Protein AF-A0AAU6HDT0-F1 (afdb_monomer_lite)

pLDDT: mean 77.1, std 14.25, range [35.03, 92.69]

Radius of gyration: 17.39 Å; chains: 1; bounding box: 39×32×55 Å

Secondary structure (DSSP, 8-state):
-HHHHHHHHHHTT--SSHHHHHHHHHHHHHHHT--S----S------HHHHHT-HHHHHHHHHHHTTS-HHHHHHHHHHHHTTT-HHHHHHHTT--HHHHHHHHHHHHHHTTS-SSSSSHHHHHHHHHHHHTTSS-GGGS--TTTT-S-----

Sequence (153 aa):
MAKRFSTTAEQAGLGDGLADRAVLDLALQLLDARPGVATLASPKVRSLRELLQDPEVESWASSLLGCLSAEQVDLLAVRLSEESSIQRTAARYHVHRDTLRARLEAAGHSQSRSLLDPGSGPHDVLFALIVKGHLPLSLLPDPLATTTVHTAA

Structure (mmCIF, N/CA/C/O backbone):
data_AF-A0AAU6HDT0-F1
#
_entry.id   AF-A0AAU6HDT0-F1
#
loop_
_atom_site.group_PDB
_atom_site.id
_atom_site.type_symbol
_atom_site.label_atom_id
_atom_site.label_alt_id
_atom_site.label_comp_id
_atom_site.label_asym_id
_atom_site.label_entity_id
_atom_site.label_seq_id
_atom_site.pdbx_PDB_ins_code
_atom_site.Cartn_x
_atom_site.Cartn_y
_atom_site.Cartn_z
_atom_site.occupancy
_atom_site.B_iso_or_equiv
_atom_site.auth_seq_id
_atom_site.auth_comp_id
_atom_site.auth_asym_id
_atom_site.auth_atom_id
_atom_site.pdbx_PDB_model_num
ATOM 1 N N . MET A 1 1 ? 14.405 11.978 22.909 1.00 48.09 1 MET A N 1
ATOM 2 C CA . MET A 1 1 ? 12.982 11.740 22.578 1.00 48.09 1 MET A CA 1
ATOM 3 C C . MET A 1 1 ? 12.750 10.368 21.937 1.00 48.09 1 MET A C 1
ATOM 5 O O . MET A 1 1 ? 11.866 9.672 22.406 1.00 48.09 1 MET A O 1
ATOM 9 N N . ALA A 1 2 ? 13.589 9.925 20.987 1.00 53.81 2 ALA A N 1
ATOM 10 C CA . ALA A 1 2 ? 13.475 8.626 20.296 1.00 53.81 2 ALA A CA 1
ATOM 11 C C . ALA A 1 2 ? 13.327 7.380 21.203 1.00 53.81 2 ALA A C 1
ATOM 13 O O . ALA A 1 2 ? 12.533 6.496 20.910 1.00 53.81 2 ALA A O 1
ATOM 14 N N . LYS A 1 3 ? 14.018 7.336 22.353 1.00 49.12 3 LYS A N 1
ATOM 15 C CA . LYS A 1 3 ? 13.979 6.180 23.271 1.00 49.12 3 LYS A CA 1
ATOM 16 C C . LYS A 1 3 ? 12.596 5.891 23.870 1.00 49.12 3 LYS A C 1
ATOM 18 O O . LYS A 1 3 ? 12.284 4.737 24.105 1.00 49.12 3 LYS A O 1
ATOM 23 N N . ARG A 1 4 ? 11.774 6.922 24.119 1.00 52.69 4 ARG A N 1
ATOM 24 C CA . ARG A 1 4 ? 10.422 6.736 24.686 1.00 52.69 4 ARG A CA 1
ATOM 25 C C . ARG A 1 4 ? 9.432 6.245 23.627 1.00 52.69 4 ARG A C 1
ATOM 27 O O . ARG A 1 4 ? 8.557 5.464 23.958 1.00 52.69 4 ARG A O 1
ATOM 34 N N . PHE A 1 5 ? 9.611 6.664 22.372 1.00 56.88 5 PHE A N 1
ATOM 35 C CA . PHE A 1 5 ? 8.774 6.230 21.251 1.00 56.88 5 PHE A CA 1
ATOM 36 C C . PHE A 1 5 ? 9.000 4.756 20.881 1.00 56.88 5 PHE A C 1
ATOM 38 O O . PHE A 1 5 ? 8.024 4.063 20.625 1.00 56.88 5 PHE A O 1
ATOM 45 N N . SER A 1 6 ? 10.246 4.262 20.947 1.00 60.78 6 SER A N 1
ATOM 46 C CA . SER A 1 6 ? 10.561 2.828 20.761 1.00 60.78 6 SER A CA 1
ATOM 47 C C . SER A 1 6 ? 9.826 1.955 21.779 1.00 60.78 6 SER A C 1
ATOM 49 O O . SER A 1 6 ? 9.147 1.005 21.414 1.00 60.78 6 SER A O 1
ATOM 51 N N . THR A 1 7 ? 9.871 2.339 23.059 1.00 65.44 7 THR A N 1
ATOM 52 C CA . THR A 1 7 ? 9.214 1.584 24.134 1.00 65.44 7 THR A CA 1
ATOM 53 C C . THR A 1 7 ? 7.696 1.534 23.971 1.00 65.44 7 THR A C 1
ATOM 55 O O . THR A 1 7 ? 7.098 0.492 24.208 1.00 65.44 7 THR A O 1
ATOM 58 N N . THR A 1 8 ? 7.056 2.629 23.550 1.00 65.69 8 THR A N 1
ATOM 59 C CA . THR A 1 8 ? 5.601 2.634 23.330 1.00 65.69 8 THR A CA 1
ATOM 60 C C . THR A 1 8 ? 5.194 1.785 22.122 1.00 65.69 8 THR A C 1
ATOM 62 O 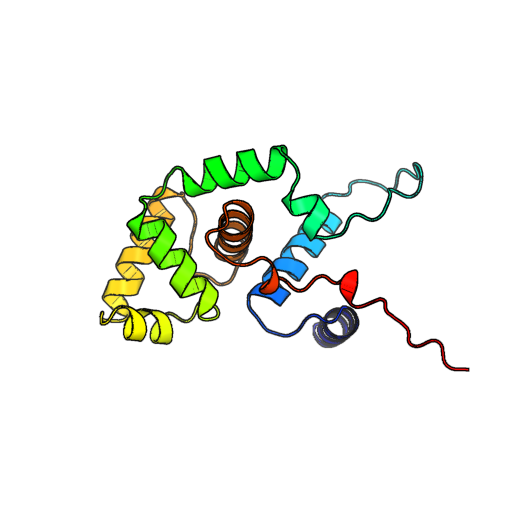O . THR A 1 8 ? 4.176 1.102 22.187 1.00 65.69 8 THR A O 1
ATOM 65 N N . ALA A 1 9 ? 5.978 1.798 21.037 1.00 66.69 9 ALA A N 1
ATOM 66 C CA . ALA A 1 9 ? 5.731 0.951 19.869 1.00 66.69 9 ALA A CA 1
ATOM 67 C C . ALA A 1 9 ? 5.861 -0.540 20.228 1.00 66.69 9 ALA A C 1
ATOM 69 O O . ALA A 1 9 ? 4.938 -1.312 19.979 1.00 66.69 9 ALA A O 1
ATOM 70 N N . GLU A 1 10 ? 6.928 -0.915 20.936 1.00 69.62 10 GLU A N 1
ATOM 71 C CA . GLU A 1 10 ? 7.132 -2.280 21.438 1.00 69.62 10 GLU A CA 1
ATOM 72 C C . GLU A 1 10 ? 5.990 -2.730 22.368 1.00 69.62 10 GLU A C 1
ATOM 74 O O . GLU A 1 10 ? 5.503 -3.854 22.261 1.00 69.62 10 GLU A O 1
ATOM 79 N N . GLN A 1 11 ? 5.501 -1.847 23.249 1.00 70.62 11 GLN A N 1
ATOM 80 C CA . GLN A 1 11 ? 4.354 -2.126 24.127 1.00 70.62 11 GLN A CA 1
ATOM 81 C C . GLN A 1 11 ? 3.032 -2.307 23.369 1.00 70.62 11 GLN A C 1
ATOM 83 O O . GLN A 1 11 ? 2.155 -3.022 23.849 1.00 70.62 11 GLN A O 1
ATOM 88 N N . ALA A 1 12 ? 2.889 -1.693 22.193 1.00 67.38 12 ALA A N 1
ATOM 89 C CA . ALA A 1 12 ? 1.764 -1.916 21.288 1.00 67.38 12 ALA A CA 1
ATOM 90 C C . ALA A 1 12 ? 1.929 -3.188 20.429 1.00 67.38 12 ALA A C 1
ATOM 92 O O . ALA A 1 12 ? 1.063 -3.491 19.610 1.00 67.38 12 ALA A O 1
ATOM 93 N N . GLY A 1 13 ? 3.024 -3.938 20.616 1.00 71.12 13 GLY A N 1
ATOM 94 C CA . GLY A 1 13 ? 3.365 -5.117 19.820 1.00 71.12 13 GLY A CA 1
ATOM 95 C C . GLY A 1 13 ? 3.919 -4.786 18.435 1.00 71.12 13 GLY A C 1
ATOM 96 O O . GLY A 1 13 ? 3.939 -5.668 17.582 1.00 71.12 13 GLY A O 1
ATOM 97 N N . LEU A 1 14 ? 4.342 -3.538 18.207 1.00 75.06 14 LEU A N 1
ATOM 98 C CA . LEU A 1 14 ? 4.907 -3.078 16.942 1.00 75.06 14 LEU A CA 1
ATOM 99 C C . LEU A 1 14 ? 6.430 -3.243 16.954 1.00 75.06 14 LEU A C 1
ATOM 101 O O . LEU A 1 14 ? 7.115 -2.757 17.856 1.00 75.06 14 LEU A O 1
ATOM 105 N N . GLY A 1 15 ? 6.948 -3.937 15.945 1.00 76.75 15 GLY A N 1
ATOM 106 C CA . GLY A 1 15 ? 8.376 -4.084 15.682 1.00 76.75 15 GLY A CA 1
ATOM 107 C C . GLY A 1 15 ? 8.956 -2.986 14.783 1.00 76.75 15 GLY A C 1
ATOM 108 O O . GLY A 1 15 ? 8.405 -1.898 14.628 1.00 76.75 15 GLY A O 1
ATOM 109 N N . ASP A 1 16 ? 10.092 -3.297 14.157 1.00 75.88 16 ASP A N 1
ATOM 110 C CA . ASP A 1 16 ? 10.797 -2.416 13.213 1.00 75.88 16 ASP A CA 1
ATOM 111 C C . ASP A 1 16 ? 10.448 -2.680 11.734 1.00 75.88 16 ASP A C 1
ATOM 113 O O . ASP A 1 16 ? 11.056 -2.082 10.837 1.00 75.88 16 ASP A O 1
ATOM 117 N N . GLY A 1 17 ? 9.499 -3.584 11.469 1.00 80.88 17 GLY A N 1
ATOM 118 C CA . GLY A 1 17 ? 9.081 -3.976 10.125 1.00 80.88 17 GLY A CA 1
ATOM 119 C C . GLY A 1 17 ? 8.338 -2.867 9.381 1.00 80.88 17 GLY A C 1
ATOM 120 O O . GLY A 1 17 ? 7.850 -1.896 9.964 1.00 80.88 17 GLY A O 1
ATOM 121 N N . LEU A 1 18 ? 8.233 -3.004 8.060 1.00 83.25 18 LEU A N 1
ATOM 122 C CA . LEU A 1 18 ? 7.500 -2.061 7.215 1.00 83.25 18 LEU A CA 1
ATOM 123 C C . LEU A 1 18 ? 6.029 -1.958 7.633 1.00 83.25 18 LEU A C 1
ATOM 125 O O . LEU A 1 18 ? 5.485 -0.859 7.700 1.00 83.25 18 LEU A O 1
ATOM 129 N N . ALA A 1 19 ? 5.396 -3.096 7.918 1.00 83.88 19 ALA A N 1
ATOM 130 C CA . ALA A 1 19 ? 4.001 -3.142 8.331 1.00 83.88 19 ALA A CA 1
ATOM 131 C C . ALA A 1 19 ? 3.779 -2.477 9.698 1.00 83.88 19 ALA A C 1
ATOM 133 O O . ALA A 1 19 ? 2.832 -1.709 9.855 1.00 83.88 19 ALA A O 1
ATOM 134 N N . ASP A 1 20 ? 4.681 -2.699 10.656 1.00 83.94 20 ASP A N 1
ATOM 135 C CA . ASP A 1 20 ? 4.650 -2.039 11.964 1.00 83.94 20 ASP A CA 1
ATOM 136 C C . ASP A 1 20 ? 4.770 -0.518 11.834 1.00 83.94 20 ASP A C 1
ATOM 138 O O . ASP A 1 20 ? 4.004 0.234 12.441 1.00 83.94 20 ASP A O 1
ATOM 142 N N . ARG A 1 21 ? 5.692 -0.054 10.981 1.00 83.88 21 ARG A N 1
ATOM 143 C CA . ARG A 1 21 ? 5.882 1.372 10.688 1.00 83.88 21 ARG A CA 1
ATOM 144 C C . ARG A 1 21 ? 4.685 1.981 9.972 1.00 83.88 21 ARG A C 1
ATOM 146 O O . ARG A 1 21 ? 4.331 3.110 10.291 1.00 83.88 21 ARG A O 1
ATOM 153 N N . ALA A 1 22 ? 4.045 1.250 9.062 1.00 84.50 22 ALA A N 1
ATOM 154 C CA . ALA A 1 22 ? 2.832 1.700 8.385 1.00 84.50 22 ALA A CA 1
ATOM 155 C C . ALA A 1 22 ? 1.657 1.855 9.364 1.00 84.50 22 ALA A C 1
ATOM 157 O O . ALA A 1 22 ? 0.947 2.858 9.323 1.00 84.50 22 ALA A O 1
ATOM 158 N N . VAL A 1 23 ? 1.477 0.899 10.283 1.00 84.56 23 VAL A N 1
ATOM 159 C CA . VAL A 1 23 ? 0.456 0.983 11.342 1.00 84.56 23 VAL A CA 1
ATOM 160 C C . VAL A 1 23 ? 0.750 2.138 12.301 1.00 84.56 23 VAL A C 1
ATOM 162 O O . VAL A 1 23 ? -0.165 2.875 12.671 1.00 84.56 23 VAL A O 1
ATOM 165 N N . LEU A 1 24 ? 2.017 2.342 12.669 1.00 83.44 24 LEU A N 1
ATOM 166 C CA . LEU A 1 24 ? 2.426 3.466 13.509 1.00 83.44 24 LEU A CA 1
ATOM 167 C C . LEU A 1 24 ? 2.202 4.819 12.818 1.00 83.44 24 LEU A C 1
ATOM 169 O O . LEU A 1 24 ? 1.669 5.734 13.440 1.00 83.44 24 LEU A O 1
ATOM 173 N N . ASP A 1 25 ? 2.578 4.946 11.545 1.00 83.94 25 ASP A N 1
ATOM 174 C CA . ASP A 1 25 ? 2.365 6.152 10.736 1.00 83.94 25 ASP A CA 1
ATOM 175 C C . ASP A 1 25 ? 0.871 6.494 10.638 1.00 83.94 25 ASP A C 1
ATOM 177 O O . ASP A 1 25 ? 0.477 7.623 10.927 1.00 83.94 25 ASP A O 1
ATOM 181 N N . LEU A 1 26 ? 0.013 5.500 10.374 1.00 82.50 26 LEU A N 1
ATOM 182 C CA . LEU A 1 26 ? -1.442 5.674 10.392 1.00 82.50 26 LEU A CA 1
ATOM 183 C C . LEU A 1 26 ? -1.947 6.160 11.761 1.00 82.50 26 LEU A C 1
ATOM 185 O O . LEU A 1 26 ? -2.766 7.077 11.834 1.00 82.50 26 LEU A O 1
ATOM 189 N N . ALA A 1 27 ? -1.458 5.575 12.857 1.00 82.81 27 ALA A N 1
ATOM 190 C CA . ALA A 1 27 ? -1.847 5.986 14.205 1.00 82.81 27 ALA A CA 1
ATOM 191 C C . ALA A 1 27 ? -1.451 7.443 14.508 1.00 82.81 27 ALA A C 1
ATOM 193 O O . ALA A 1 27 ? -2.227 8.170 15.134 1.00 82.81 27 ALA A O 1
ATOM 194 N N . LEU A 1 28 ? -0.276 7.882 14.046 1.00 81.75 28 LEU A N 1
ATOM 195 C CA . LEU A 1 28 ? 0.184 9.265 14.188 1.00 81.75 28 LEU A CA 1
ATOM 196 C C . LEU A 1 28 ? -0.661 10.231 13.348 1.00 81.75 28 LEU A C 1
ATOM 198 O O . LEU A 1 28 ? -1.106 11.251 13.869 1.00 81.75 28 LEU A O 1
ATOM 202 N N . GLN A 1 29 ? -0.974 9.880 12.098 1.00 80.06 29 GLN A N 1
ATOM 203 C CA . GLN A 1 29 ? -1.853 10.686 11.242 1.00 80.06 29 GLN A CA 1
ATOM 204 C C . GLN A 1 29 ? -3.253 10.855 11.853 1.00 80.06 29 GLN A C 1
ATOM 206 O O . GLN A 1 29 ? -3.814 11.950 11.836 1.00 80.06 29 GLN A O 1
ATOM 211 N N . LEU A 1 30 ? -3.811 9.795 12.450 1.00 76.75 30 LEU A N 1
ATOM 212 C CA . LEU A 1 30 ? -5.096 9.854 13.155 1.00 76.75 30 LEU A CA 1
ATOM 213 C C . LEU A 1 30 ? -5.045 10.720 14.424 1.00 76.75 30 LEU A C 1
ATOM 215 O O . LEU A 1 30 ? -6.058 11.322 14.793 1.00 76.75 30 LEU A O 1
ATOM 219 N N . LEU A 1 31 ? -3.894 10.779 15.102 1.00 77.06 31 LEU A N 1
ATOM 220 C CA . LEU A 1 31 ? -3.689 11.644 16.262 1.00 77.06 31 LEU A CA 1
ATOM 221 C C . LEU A 1 31 ? -3.641 13.121 15.849 1.00 77.06 31 LEU A C 1
ATOM 223 O O . LEU A 1 31 ? -4.310 13.942 16.477 1.00 77.06 31 LEU A O 1
ATOM 227 N N . ASP A 1 32 ? -2.915 13.438 14.776 1.00 73.69 32 ASP A N 1
ATOM 228 C CA . ASP A 1 32 ? -2.802 14.800 14.239 1.00 73.69 32 ASP A CA 1
ATOM 229 C C . ASP A 1 32 ? -4.126 15.299 13.631 1.00 73.69 32 ASP A C 1
ATOM 231 O O . ASP A 1 32 ? -4.460 16.481 13.729 1.00 73.69 32 ASP A O 1
ATOM 235 N N . ALA A 1 33 ? -4.930 14.396 13.060 1.00 66.56 33 ALA A N 1
ATOM 236 C CA . ALA A 1 33 ? -6.232 14.704 12.468 1.00 66.56 33 ALA A CA 1
ATOM 237 C C . ALA A 1 33 ? -7.364 14.952 13.488 1.00 66.56 33 ALA A C 1
ATOM 239 O O . ALA A 1 33 ? -8.499 15.190 13.073 1.00 66.56 33 ALA A O 1
ATOM 240 N N . ARG A 1 34 ? -7.107 14.908 14.807 1.00 62.41 34 ARG A N 1
ATOM 241 C CA . ARG A 1 34 ? -8.093 15.250 15.854 1.00 62.41 34 ARG A CA 1
ATOM 242 C C . ARG A 1 34 ? -7.956 16.711 16.319 1.00 62.41 34 ARG A C 1
ATOM 244 O O . ARG A 1 34 ? -7.255 16.977 17.297 1.00 62.41 34 ARG A O 1
ATOM 251 N N . PRO A 1 35 ? -8.678 17.675 15.717 1.00 48.12 35 PRO A N 1
ATOM 252 C CA . PRO A 1 35 ? -8.802 19.008 16.286 1.00 48.12 35 PRO A CA 1
ATOM 253 C C . PRO A 1 35 ? -9.766 18.975 17.478 1.00 48.12 35 PRO A C 1
ATOM 255 O O . PRO A 1 35 ? -10.966 18.805 17.304 1.00 48.12 35 PRO A O 1
ATOM 258 N N . GLY A 1 36 ? -9.242 19.186 18.688 1.00 51.12 36 GLY A N 1
ATOM 259 C CA . GLY A 1 36 ? -10.043 19.481 19.877 1.00 51.12 36 GLY A CA 1
ATOM 260 C C . GLY A 1 36 ? -10.824 18.287 20.433 1.00 51.12 36 GLY A C 1
ATOM 261 O O . GLY A 1 36 ? -11.694 17.702 19.798 1.00 51.12 36 GLY A O 1
ATOM 262 N N . VAL A 1 37 ? -10.540 17.940 21.683 1.00 49.09 37 VAL A N 1
ATOM 263 C CA . VAL A 1 37 ? -11.289 16.947 22.462 1.00 49.09 37 VAL A CA 1
ATOM 264 C C . VAL A 1 37 ? -12.723 17.444 22.697 1.00 49.09 37 VAL A C 1
ATOM 266 O O . VAL A 1 37 ? -13.020 18.081 23.704 1.00 49.09 37 VAL A O 1
ATOM 269 N N . ALA A 1 38 ? -13.628 17.163 21.761 1.00 42.53 38 ALA A N 1
ATOM 270 C CA . ALA A 1 38 ? -15.056 17.135 22.034 1.00 42.53 38 ALA A CA 1
ATOM 271 C C . ALA A 1 38 ? -15.395 15.738 22.560 1.00 42.53 38 ALA A C 1
ATOM 273 O O . ALA A 1 38 ? -15.441 14.758 21.817 1.00 42.53 38 ALA A O 1
ATOM 274 N N . THR A 1 39 ? -15.576 15.654 23.875 1.00 52.78 39 THR A N 1
ATOM 275 C CA . THR A 1 39 ? -16.064 14.476 24.592 1.00 52.78 39 THR A CA 1
ATOM 276 C C . THR A 1 39 ? -17.453 14.101 24.078 1.00 52.78 39 THR A C 1
ATOM 278 O O . THR A 1 39 ? -18.463 14.595 24.571 1.00 52.78 39 THR A O 1
ATOM 281 N N . LEU A 1 40 ? -17.521 13.228 23.080 1.00 46.72 40 LEU A N 1
ATOM 282 C CA . LEU A 1 40 ? -18.751 12.578 22.648 1.00 46.72 40 LEU A CA 1
ATOM 283 C C . LEU A 1 40 ? -18.480 11.079 22.642 1.00 46.72 40 LEU A C 1
ATOM 285 O O . LEU A 1 40 ? -17.551 10.645 21.972 1.00 46.72 40 LEU A O 1
ATOM 289 N N . ALA A 1 41 ? -19.251 10.368 23.476 1.00 50.16 41 ALA A N 1
ATOM 290 C CA . ALA A 1 41 ? -19.396 8.916 23.620 1.00 50.16 41 ALA A CA 1
ATOM 291 C C . ALA A 1 41 ? -18.203 8.076 23.146 1.00 50.16 41 ALA A C 1
ATOM 293 O O . ALA A 1 41 ? -17.978 8.007 21.945 1.00 50.16 41 ALA A O 1
ATOM 294 N N . SER A 1 42 ? -17.514 7.383 24.070 1.00 49.28 42 SER A N 1
ATOM 295 C CA . SER A 1 42 ? -16.423 6.439 23.764 1.00 49.28 42 SER A CA 1
ATOM 296 C C . SER A 1 42 ? -16.681 5.719 22.439 1.00 49.28 42 SER A C 1
ATOM 298 O O . SER A 1 42 ? -17.534 4.824 22.405 1.00 49.28 42 SER A O 1
ATOM 300 N N . PRO A 1 43 ? -16.021 6.130 21.339 1.00 57.47 43 PRO A N 1
ATOM 301 C CA . PRO A 1 43 ? -16.257 5.499 20.060 1.00 57.47 43 PRO A CA 1
ATOM 302 C C . PRO A 1 43 ? -15.875 4.037 20.233 1.00 57.47 43 PRO A C 1
ATOM 304 O O . PRO A 1 43 ? -14.818 3.738 20.796 1.00 57.47 43 PRO A O 1
ATOM 307 N N . LYS A 1 44 ? -16.764 3.128 19.813 1.00 64.00 44 LYS A N 1
ATOM 308 C CA . LYS A 1 44 ? -16.473 1.695 19.798 1.00 64.00 44 LYS A CA 1
ATOM 309 C C . LYS A 1 44 ? -15.119 1.530 19.114 1.00 64.00 44 LYS A C 1
ATOM 311 O O . LYS A 1 44 ? -14.971 1.902 17.950 1.00 64.00 44 LYS A O 1
ATOM 316 N N . VAL A 1 45 ? -14.135 1.051 19.869 1.00 65.88 45 VAL A N 1
ATOM 317 C CA . VAL A 1 45 ? -12.785 0.834 19.363 1.00 65.88 45 VAL A CA 1
ATOM 318 C C . VAL A 1 45 ? -12.905 -0.208 18.251 1.00 65.88 45 VAL A C 1
ATOM 320 O O . VAL A 1 45 ? -13.298 -1.342 18.519 1.00 65.88 45 VAL A O 1
ATOM 323 N N . ARG A 1 46 ? -12.674 0.211 17.003 1.00 72.12 46 ARG A N 1
ATOM 324 C CA . ARG A 1 46 ? -12.666 -0.672 15.834 1.00 72.12 46 ARG A CA 1
ATOM 325 C C . ARG A 1 46 ? -11.267 -1.255 15.676 1.00 72.12 46 ARG A C 1
ATOM 327 O O . ARG A 1 46 ? -10.285 -0.522 15.772 1.00 72.12 46 ARG A O 1
ATOM 334 N N . SER A 1 47 ? -11.197 -2.557 15.434 1.00 79.69 47 SER A N 1
ATOM 335 C CA . SER A 1 47 ? -9.965 -3.229 15.011 1.00 79.69 47 SER A CA 1
ATOM 336 C C . SER A 1 47 ? -9.463 -2.657 13.685 1.00 79.69 47 SER A C 1
ATOM 338 O O . SER A 1 47 ? -10.249 -2.138 12.885 1.00 79.69 47 SER A O 1
ATOM 340 N N . LEU A 1 48 ? -8.162 -2.790 13.412 1.00 78.94 48 LEU A N 1
ATOM 341 C CA . LEU A 1 48 ? -7.602 -2.376 12.121 1.00 78.94 48 LEU A CA 1
ATOM 342 C C . LEU A 1 48 ? -8.302 -3.103 10.964 1.00 78.94 48 LEU A C 1
ATOM 344 O O . LEU A 1 48 ? -8.605 -2.501 9.938 1.00 78.94 48 LEU A O 1
ATOM 348 N N . ARG A 1 49 ? -8.651 -4.379 11.166 1.00 79.56 49 ARG A N 1
ATOM 349 C CA . ARG A 1 49 ? -9.446 -5.163 10.214 1.00 79.56 49 ARG A CA 1
ATOM 350 C C . ARG A 1 49 ? -10.793 -4.514 9.895 1.00 79.56 49 ARG A C 1
ATOM 352 O O . ARG A 1 49 ? -11.137 -4.410 8.725 1.00 79.56 49 ARG A O 1
ATOM 359 N N . GLU A 1 50 ? -11.547 -4.101 10.910 1.00 80.88 50 GLU A N 1
ATOM 360 C CA . GLU A 1 50 ? -12.858 -3.465 10.716 1.00 80.88 50 GLU A CA 1
ATOM 361 C C . GLU A 1 50 ? -12.740 -2.108 10.014 1.00 80.88 50 GLU A C 1
ATOM 363 O O . GLU A 1 50 ? -13.630 -1.739 9.254 1.00 80.88 50 GLU A O 1
ATOM 368 N N . LEU A 1 51 ? -11.653 -1.366 10.248 1.00 81.94 51 LEU A N 1
ATOM 369 C CA . LEU A 1 51 ? -11.393 -0.104 9.552 1.00 81.94 51 LEU A CA 1
ATOM 370 C C . LEU A 1 51 ? -11.070 -0.324 8.070 1.00 81.94 51 LEU A C 1
ATOM 372 O O . LEU A 1 51 ? -11.576 0.400 7.222 1.00 81.94 51 LEU A O 1
ATOM 376 N N . LEU A 1 52 ? -10.269 -1.341 7.746 1.00 84.56 52 LEU A N 1
ATOM 377 C CA . LEU A 1 52 ? -9.892 -1.645 6.360 1.00 84.56 52 LEU A CA 1
ATOM 378 C C . LEU A 1 52 ? -11.041 -2.229 5.521 1.00 84.56 52 LEU A C 1
ATOM 380 O O . LEU A 1 52 ? -10.946 -2.256 4.299 1.00 84.56 52 LEU A O 1
ATOM 384 N N . GLN A 1 53 ? -12.116 -2.691 6.162 1.00 84.75 53 GLN A N 1
ATOM 385 C CA . GLN A 1 53 ? -13.332 -3.180 5.501 1.00 84.75 53 GLN A CA 1
ATOM 386 C C . GLN A 1 53 ? -14.357 -2.072 5.209 1.00 84.75 53 GLN A C 1
ATOM 388 O O . GLN A 1 53 ? -15.432 -2.361 4.684 1.00 84.75 53 GLN A O 1
ATOM 393 N N . ASP A 1 54 ? -14.063 -0.821 5.565 1.00 87.31 54 ASP A N 1
ATOM 394 C CA . ASP A 1 54 ? -14.961 0.304 5.322 1.00 87.31 54 ASP A CA 1
ATOM 395 C C . ASP A 1 54 ? -15.076 0.592 3.804 1.00 87.31 54 ASP A C 1
ATOM 397 O O . ASP A 1 54 ? -14.047 0.688 3.124 1.00 87.31 54 ASP A O 1
ATOM 401 N N . PRO A 1 55 ? -16.292 0.744 3.237 1.00 83.94 55 PRO A N 1
ATOM 402 C CA . PRO A 1 55 ? -16.475 1.041 1.813 1.00 83.94 55 PRO A CA 1
ATOM 403 C C . PRO A 1 55 ? -15.725 2.291 1.333 1.00 83.94 55 PRO A C 1
ATOM 405 O O . PRO A 1 55 ? -15.295 2.349 0.178 1.00 83.94 55 PRO A O 1
ATOM 408 N N . GLU A 1 56 ? -15.534 3.289 2.203 1.00 86.25 56 GLU A N 1
ATOM 409 C CA . GLU A 1 56 ? -14.745 4.479 1.863 1.00 86.25 56 GLU A CA 1
ATOM 410 C C . GLU A 1 56 ? -13.267 4.132 1.642 1.00 86.25 56 GLU A C 1
ATOM 412 O O . GLU A 1 56 ? -12.643 4.622 0.695 1.00 86.25 56 GLU A O 1
ATOM 417 N N . VAL A 1 57 ? -12.726 3.226 2.461 1.00 87.00 57 VAL A N 1
ATOM 418 C CA . VAL A 1 57 ? -11.353 2.722 2.338 1.00 87.00 57 VAL A CA 1
ATOM 419 C C . VAL A 1 57 ? -11.206 1.872 1.076 1.00 87.00 57 VAL A C 1
ATOM 421 O O . VAL A 1 57 ? -10.204 1.990 0.369 1.00 87.00 57 VAL A O 1
ATOM 424 N N . GLU A 1 58 ? -12.216 1.078 0.719 1.00 88.94 58 GLU A N 1
ATOM 425 C CA . GLU A 1 58 ? -12.200 0.325 -0.538 1.00 88.94 58 GLU A CA 1
ATOM 426 C C . GLU A 1 58 ? -12.205 1.244 -1.774 1.00 88.94 58 GLU A C 1
ATOM 428 O O . GLU A 1 58 ? -11.457 1.011 -2.734 1.00 88.94 58 GLU A O 1
ATOM 433 N N . SER A 1 59 ? -13.016 2.304 -1.757 1.00 88.69 59 SER A N 1
ATOM 434 C CA . SER A 1 59 ? -13.072 3.300 -2.834 1.00 88.69 59 SER A CA 1
ATOM 435 C C . SER A 1 59 ? -11.746 4.055 -2.981 1.00 88.69 59 SER A C 1
ATOM 437 O O . SER A 1 59 ? -11.233 4.230 -4.094 1.00 88.69 59 SER A O 1
ATOM 439 N N . TRP A 1 60 ? -11.143 4.448 -1.856 1.00 91.19 60 TRP A N 1
ATOM 440 C CA . TRP A 1 60 ? -9.813 5.053 -1.825 1.00 91.19 60 TRP A CA 1
ATOM 441 C C . TRP A 1 60 ? -8.746 4.114 -2.401 1.00 91.19 60 TRP A C 1
ATOM 443 O O . TRP A 1 60 ? -8.011 4.514 -3.306 1.00 91.19 60 TRP A O 1
ATOM 453 N N . ALA A 1 61 ? -8.702 2.857 -1.951 1.00 90.56 61 ALA A N 1
ATOM 454 C CA . ALA A 1 61 ? -7.736 1.870 -2.429 1.00 90.56 61 ALA A CA 1
ATOM 455 C C . ALA A 1 61 ? -7.882 1.619 -3.938 1.00 90.56 61 ALA A C 1
ATOM 457 O O . ALA A 1 61 ? -6.890 1.533 -4.664 1.00 90.56 61 ALA A O 1
ATOM 458 N N . SER A 1 62 ? -9.125 1.561 -4.426 1.00 90.38 62 SER A N 1
ATOM 459 C CA . SER A 1 62 ? -9.427 1.386 -5.850 1.00 90.38 62 SER A CA 1
ATOM 460 C C . SER A 1 62 ? -8.984 2.598 -6.676 1.00 90.38 62 SER A C 1
ATOM 462 O O . SER A 1 62 ? -8.415 2.427 -7.751 1.00 90.38 62 SER A O 1
ATOM 464 N N . SER A 1 63 ? -9.177 3.817 -6.164 1.00 89.50 63 SER A N 1
ATOM 465 C CA . SER A 1 63 ? -8.710 5.047 -6.819 1.00 89.50 63 SER A 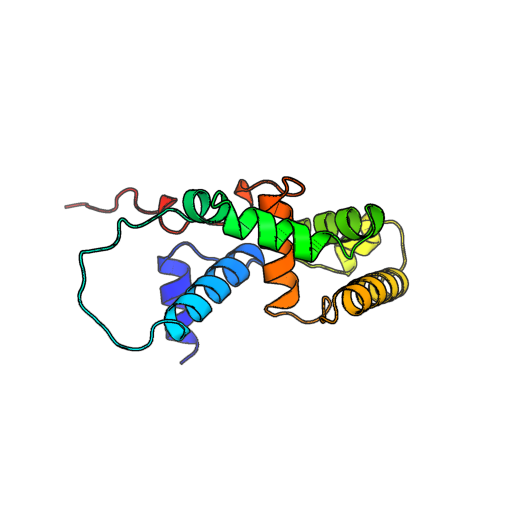CA 1
ATOM 466 C C . SER A 1 63 ? -7.182 5.128 -6.861 1.00 89.50 63 SER A C 1
ATOM 468 O O . SER A 1 63 ? -6.608 5.511 -7.877 1.00 89.50 63 SER A O 1
ATOM 470 N N . LEU A 1 64 ? -6.516 4.735 -5.772 1.00 87.44 64 LEU A N 1
ATOM 471 C CA . LEU A 1 64 ? -5.060 4.769 -5.661 1.00 87.44 64 LEU A CA 1
ATOM 472 C C . LEU A 1 64 ? -4.389 3.753 -6.596 1.00 87.44 64 LEU A C 1
ATOM 474 O O . LEU A 1 64 ? -3.419 4.090 -7.280 1.00 87.44 64 LEU A O 1
ATOM 478 N N . LEU A 1 65 ? -4.903 2.522 -6.655 1.00 89.62 65 LEU A N 1
ATOM 479 C CA . LEU A 1 65 ? -4.361 1.469 -7.521 1.00 89.62 65 LEU A CA 1
ATOM 480 C C . LEU A 1 65 ? -4.855 1.567 -8.971 1.00 89.62 65 LEU A C 1
ATOM 482 O O . LEU A 1 65 ? -4.197 1.044 -9.863 1.00 89.62 65 LEU A O 1
ATOM 486 N N . GLY A 1 66 ? -5.961 2.268 -9.233 1.00 87.50 66 GLY A N 1
ATOM 487 C CA . GLY A 1 66 ? -6.537 2.415 -10.574 1.00 87.50 66 GLY A CA 1
ATOM 488 C C . GLY A 1 66 ? -5.639 3.143 -11.581 1.00 87.50 66 GLY A C 1
ATOM 489 O O . GLY A 1 66 ? -5.808 2.969 -12.784 1.00 87.50 66 GLY A O 1
ATOM 490 N N . CYS A 1 67 ? -4.659 3.918 -11.107 1.00 85.12 67 CYS A N 1
ATOM 491 C CA . CYS A 1 67 ? -3.655 4.572 -11.953 1.00 85.12 67 CYS A CA 1
ATOM 492 C C . CYS A 1 67 ? -2.475 3.658 -12.333 1.00 85.12 67 CYS A C 1
ATOM 494 O O . CYS A 1 67 ? -1.598 4.083 -13.086 1.00 85.12 67 CYS A O 1
ATOM 496 N N . LEU A 1 68 ? -2.417 2.435 -11.796 1.00 87.06 68 LEU A N 1
ATOM 497 C CA . LEU A 1 68 ? -1.335 1.482 -12.022 1.00 87.06 68 LEU A CA 1
ATOM 498 C C . LEU A 1 68 ? -1.762 0.369 -12.981 1.00 87.06 68 LEU A C 1
ATOM 500 O O . LEU A 1 68 ? -2.907 -0.080 -12.984 1.00 87.06 68 LEU A O 1
ATOM 504 N N . SER A 1 69 ? -0.814 -0.130 -13.772 1.00 88.88 69 SER A N 1
ATOM 505 C CA . SER A 1 69 ? -1.004 -1.370 -14.522 1.00 88.88 69 SER A CA 1
ATOM 506 C C . SER A 1 69 ? -0.972 -2.585 -13.588 1.00 88.88 69 SER A C 1
ATOM 508 O O . SER A 1 69 ? -0.371 -2.543 -12.514 1.00 88.88 69 SER A O 1
ATOM 510 N N . ALA A 1 70 ? -1.554 -3.707 -14.020 1.00 88.31 70 ALA A N 1
ATOM 511 C CA . ALA A 1 70 ? -1.491 -4.960 -13.262 1.00 88.31 70 ALA A CA 1
ATOM 512 C C . ALA A 1 70 ? -0.040 -5.388 -12.958 1.00 88.31 70 ALA A C 1
ATOM 514 O O . ALA A 1 70 ? 0.261 -5.783 -11.837 1.00 88.31 70 ALA A O 1
ATOM 515 N N . GLU A 1 71 ? 0.885 -5.208 -13.910 1.00 88.69 71 GLU A N 1
ATOM 516 C CA . GLU A 1 71 ? 2.313 -5.494 -13.695 1.00 88.69 71 GLU A CA 1
ATOM 517 C C . GLU A 1 71 ? 2.916 -4.608 -12.593 1.00 88.69 71 GLU A C 1
ATOM 519 O O . GLU A 1 71 ? 3.717 -5.076 -11.784 1.00 88.69 71 GLU A O 1
ATOM 524 N N . GLN A 1 72 ? 2.532 -3.329 -12.535 1.00 88.31 72 GLN A N 1
ATOM 525 C CA . GLN A 1 72 ? 2.993 -2.414 -11.490 1.00 88.31 72 GLN A CA 1
ATOM 526 C C . GLN A 1 72 ? 2.413 -2.785 -10.121 1.00 88.31 72 GLN A C 1
ATOM 528 O O . GLN A 1 72 ? 3.139 -2.733 -9.128 1.00 88.31 72 GLN A O 1
ATOM 533 N N . VAL A 1 73 ? 1.142 -3.192 -10.062 1.00 89.62 73 VAL A N 1
ATOM 534 C CA . VAL A 1 73 ? 0.497 -3.684 -8.834 1.00 89.62 73 VAL A CA 1
ATOM 535 C C . VAL A 1 73 ? 1.215 -4.931 -8.314 1.00 89.62 73 VAL A C 1
ATOM 537 O O . VAL A 1 73 ? 1.605 -4.961 -7.146 1.00 89.62 73 VAL A O 1
ATOM 540 N N . ASP A 1 74 ? 1.481 -5.908 -9.182 1.00 89.88 74 ASP A N 1
ATOM 541 C CA . ASP A 1 74 ? 2.196 -7.135 -8.817 1.00 89.88 74 ASP A CA 1
ATOM 542 C C . ASP A 1 74 ? 3.623 -6.836 -8.337 1.00 89.88 74 ASP A C 1
ATOM 544 O O . ASP A 1 74 ? 4.067 -7.354 -7.308 1.00 89.88 74 ASP A O 1
ATOM 548 N N . LEU A 1 75 ? 4.333 -5.942 -9.035 1.00 89.06 75 LEU A N 1
ATOM 549 C CA . LEU A 1 75 ? 5.674 -5.502 -8.651 1.00 89.06 75 LEU A CA 1
ATOM 550 C C . LEU A 1 75 ? 5.700 -4.885 -7.250 1.00 89.06 75 LEU A C 1
ATOM 552 O O . LEU A 1 75 ? 6.602 -5.172 -6.456 1.00 89.06 75 LEU A O 1
ATOM 556 N N . LEU A 1 76 ? 4.723 -4.030 -6.945 1.00 88.69 76 LEU A N 1
ATOM 557 C CA . LEU A 1 76 ? 4.608 -3.385 -5.642 1.00 88.69 76 LEU A CA 1
ATOM 558 C C . LEU A 1 76 ? 4.230 -4.388 -4.554 1.00 88.69 76 LEU A C 1
ATOM 560 O O . LEU A 1 76 ? 4.833 -4.350 -3.484 1.00 88.69 76 LEU A O 1
ATOM 564 N N . ALA A 1 77 ? 3.320 -5.323 -4.832 1.00 89.56 77 ALA A N 1
ATOM 565 C CA . ALA A 1 77 ? 2.954 -6.381 -3.895 1.00 89.56 77 ALA A CA 1
ATOM 566 C C . ALA A 1 77 ? 4.163 -7.240 -3.509 1.00 89.56 77 ALA A C 1
ATOM 568 O O . ALA A 1 77 ? 4.438 -7.437 -2.322 1.00 89.56 77 ALA A O 1
ATOM 569 N N . VAL A 1 78 ? 4.951 -7.685 -4.490 1.00 89.50 78 VAL A N 1
ATOM 570 C CA . VAL A 1 78 ? 6.170 -8.452 -4.212 1.00 89.50 78 VAL A CA 1
ATOM 571 C C . VAL A 1 78 ? 7.176 -7.614 -3.431 1.00 89.50 78 VAL A C 1
ATOM 573 O O . VAL A 1 78 ? 7.726 -8.093 -2.443 1.00 89.50 78 VAL A O 1
ATOM 576 N N . ARG A 1 79 ? 7.400 -6.354 -3.820 1.00 87.50 79 ARG A N 1
ATOM 577 C CA . ARG A 1 79 ? 8.357 -5.493 -3.118 1.00 87.50 79 ARG A CA 1
ATOM 578 C C . ARG A 1 79 ? 7.984 -5.267 -1.659 1.00 87.50 79 ARG A C 1
ATOM 580 O O . ARG A 1 79 ? 8.851 -5.329 -0.790 1.00 87.50 79 ARG A O 1
ATOM 587 N N . LEU A 1 80 ? 6.718 -4.966 -1.398 1.00 87.31 80 LEU A N 1
ATOM 588 C CA . LEU A 1 80 ? 6.232 -4.681 -0.052 1.00 87.31 80 LEU A CA 1
ATOM 589 C C . LEU A 1 80 ? 6.223 -5.949 0.813 1.00 87.31 80 LEU A C 1
ATOM 591 O O . LEU A 1 80 ? 6.544 -5.862 1.993 1.00 87.31 80 LEU A O 1
ATOM 595 N N . SER A 1 81 ? 5.995 -7.123 0.213 1.00 85.25 81 SER A N 1
ATOM 596 C CA . SER A 1 81 ? 6.165 -8.423 0.887 1.00 85.25 81 SER A CA 1
ATOM 597 C C . SER A 1 81 ? 7.616 -8.714 1.291 1.00 85.25 81 SER A C 1
ATOM 599 O O . SER A 1 81 ? 7.858 -9.476 2.218 1.00 85.25 81 SER A O 1
ATOM 601 N N . GLU A 1 82 ? 8.592 -8.119 0.602 1.00 85.50 82 GLU A N 1
ATOM 602 C CA . GLU A 1 82 ? 10.025 -8.247 0.896 1.00 85.50 82 GLU A CA 1
ATOM 603 C C . GLU A 1 82 ? 10.538 -7.090 1.780 1.00 85.50 82 GLU A C 1
ATOM 605 O O . GLU A 1 82 ? 11.688 -6.661 1.642 1.00 85.50 82 GLU A O 1
ATOM 610 N N . GLU A 1 83 ? 9.691 -6.546 2.666 1.00 81.94 83 GLU A N 1
ATOM 611 C CA . GLU A 1 83 ? 10.019 -5.425 3.568 1.00 81.94 83 GLU A CA 1
ATOM 612 C C . GLU A 1 83 ? 10.515 -4.177 2.815 1.00 81.94 83 GLU A C 1
ATOM 614 O O . GLU A 1 83 ? 11.439 -3.478 3.236 1.00 81.94 83 GLU A O 1
ATOM 619 N N . SER A 1 84 ? 9.946 -3.909 1.634 1.00 79.81 84 SER A N 1
ATOM 620 C CA . SER A 1 84 ? 10.385 -2.840 0.723 1.00 79.81 84 SER A CA 1
ATOM 621 C C . SER A 1 84 ? 11.828 -2.966 0.200 1.00 79.81 84 SER A C 1
ATOM 623 O O . SER A 1 84 ? 12.347 -2.018 -0.403 1.00 79.81 84 SER A O 1
ATOM 625 N N . SER A 1 85 ? 12.486 -4.124 0.350 1.00 83.94 85 SER A N 1
ATOM 626 C CA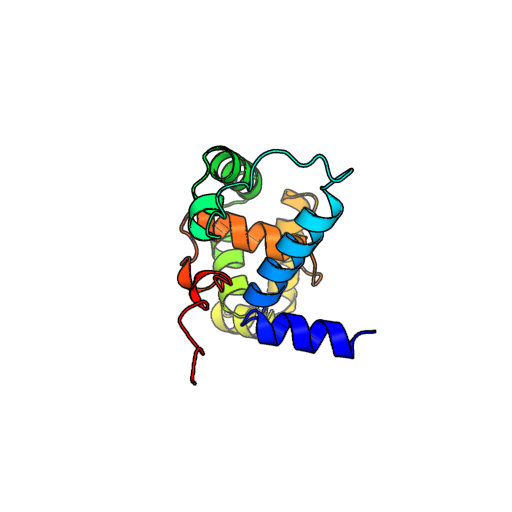 . SER A 1 85 ? 13.876 -4.332 -0.075 1.00 83.94 85 SER A CA 1
ATOM 627 C C . SER A 1 85 ? 14.023 -4.382 -1.599 1.00 83.94 85 SER A C 1
ATOM 629 O O . SER A 1 85 ? 13.623 -5.347 -2.257 1.00 83.94 85 SER A O 1
ATOM 631 N N . ILE A 1 86 ? 14.688 -3.375 -2.177 1.00 84.44 86 ILE A N 1
ATOM 632 C CA . ILE A 1 86 ? 14.988 -3.324 -3.618 1.00 84.44 86 ILE A CA 1
ATOM 633 C C . ILE A 1 86 ? 15.863 -4.515 -4.032 1.00 84.44 86 ILE A C 1
ATOM 635 O O . ILE A 1 86 ? 15.640 -5.113 -5.077 1.00 84.44 86 ILE A O 1
ATOM 639 N N . GLN A 1 87 ? 16.849 -4.893 -3.220 1.00 84.31 87 GLN A N 1
ATOM 640 C CA . GLN A 1 87 ? 17.776 -5.980 -3.534 1.00 84.31 87 GLN A CA 1
ATOM 641 C C . GLN A 1 87 ? 17.064 -7.336 -3.593 1.00 84.31 87 GLN A C 1
ATOM 643 O O . GLN A 1 87 ? 17.246 -8.070 -4.564 1.00 84.31 87 GLN A O 1
ATOM 648 N N . ARG A 1 88 ? 16.234 -7.658 -2.591 1.00 85.19 88 ARG A N 1
ATOM 649 C CA . ARG A 1 88 ? 15.477 -8.921 -2.564 1.00 85.19 88 ARG A CA 1
ATOM 650 C C . ARG A 1 88 ? 14.453 -8.989 -3.689 1.00 85.19 88 ARG A C 1
ATOM 652 O O . ARG A 1 88 ? 14.374 -9.993 -4.390 1.00 85.19 88 ARG A O 1
ATOM 659 N N . THR A 1 89 ? 13.751 -7.885 -3.926 1.00 87.00 89 THR A N 1
ATOM 660 C CA . THR A 1 89 ? 12.792 -7.772 -5.030 1.00 87.00 89 THR A CA 1
ATOM 661 C C . THR A 1 89 ? 13.478 -7.954 -6.385 1.00 87.00 89 THR A C 1
ATOM 663 O O . THR A 1 89 ? 12.998 -8.712 -7.221 1.00 87.00 89 THR A O 1
ATOM 666 N N . ALA A 1 90 ? 14.631 -7.313 -6.607 1.00 87.62 90 ALA A N 1
ATOM 667 C CA . ALA A 1 90 ? 15.377 -7.419 -7.861 1.00 87.62 90 ALA A CA 1
ATOM 668 C C . ALA A 1 90 ? 15.855 -8.855 -8.116 1.00 87.62 90 ALA A C 1
ATOM 670 O O . ALA A 1 90 ? 15.718 -9.358 -9.230 1.00 87.62 90 ALA A O 1
ATOM 671 N N . ALA A 1 91 ? 16.340 -9.534 -7.069 1.00 87.25 91 ALA A N 1
ATOM 672 C CA . ALA A 1 91 ? 16.716 -10.942 -7.138 1.00 87.25 91 ALA A CA 1
ATOM 673 C C . ALA A 1 91 ? 15.522 -11.835 -7.511 1.00 87.25 91 ALA A C 1
ATOM 675 O O . ALA A 1 91 ? 15.656 -12.697 -8.375 1.00 87.25 91 ALA A O 1
ATOM 676 N N . ARG A 1 92 ? 14.347 -11.587 -6.920 1.00 86.44 92 ARG A N 1
ATOM 677 C CA . ARG A 1 92 ? 13.112 -12.338 -7.191 1.00 86.44 92 ARG A CA 1
ATOM 678 C C . ARG A 1 92 ? 12.559 -12.117 -8.601 1.00 86.44 92 ARG A C 1
ATOM 680 O O . ARG A 1 92 ? 12.010 -13.040 -9.188 1.00 86.44 92 ARG A O 1
ATOM 687 N N . TYR A 1 93 ? 12.732 -10.918 -9.150 1.00 84.25 93 TYR A N 1
ATOM 688 C CA . TYR A 1 93 ? 12.354 -10.590 -10.528 1.00 84.25 93 TYR A CA 1
ATOM 689 C C . TYR A 1 93 ? 13.443 -10.909 -11.559 1.00 84.25 93 TYR A C 1
ATOM 691 O O . TYR A 1 93 ? 13.224 -10.689 -12.748 1.00 84.25 93 TYR A O 1
ATOM 699 N N . HIS A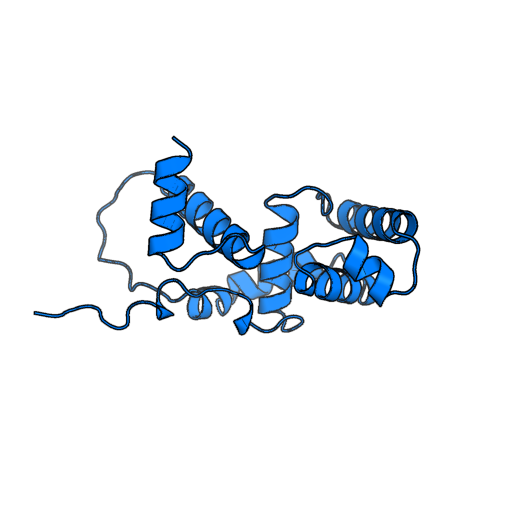 1 94 ? 14.610 -11.403 -11.133 1.00 88.88 94 HIS A N 1
ATOM 700 C CA . HIS A 1 94 ? 15.769 -11.637 -11.999 1.00 88.88 94 HIS A CA 1
ATOM 701 C C . HIS A 1 94 ? 16.174 -10.404 -12.831 1.00 88.88 94 HIS A C 1
ATOM 703 O O . HIS A 1 94 ? 16.594 -10.518 -13.982 1.00 88.88 94 HIS A O 1
ATOM 709 N N . VAL A 1 95 ? 16.061 -9.209 -12.244 1.00 91.31 95 VAL A N 1
ATOM 710 C CA . VAL A 1 95 ? 16.436 -7.937 -12.880 1.00 91.31 95 VAL A CA 1
ATOM 711 C C . VAL A 1 95 ? 17.541 -7.236 -12.104 1.00 91.31 95 VAL A C 1
ATOM 713 O O . VAL A 1 95 ? 17.771 -7.492 -10.923 1.00 91.31 95 VAL A O 1
ATOM 716 N N . HIS A 1 96 ? 18.218 -6.294 -12.757 1.00 91.50 96 HIS A N 1
ATOM 717 C CA . HIS A 1 96 ? 19.171 -5.437 -12.067 1.00 91.50 96 HIS A CA 1
ATOM 718 C C . HIS A 1 96 ? 18.452 -4.463 -11.119 1.00 91.50 96 HIS A C 1
ATOM 720 O O . HIS A 1 96 ? 17.363 -3.964 -11.419 1.00 91.50 96 HIS A O 1
ATOM 726 N N . ARG A 1 97 ? 19.097 -4.129 -9.994 1.00 88.38 97 ARG A N 1
ATOM 727 C CA . ARG A 1 97 ? 18.581 -3.186 -8.984 1.00 88.38 97 ARG A CA 1
ATOM 728 C C . ARG A 1 97 ? 18.141 -1.855 -9.596 1.00 88.38 97 ARG A C 1
ATOM 730 O O . ARG A 1 97 ? 17.112 -1.308 -9.216 1.00 88.38 97 ARG A O 1
ATOM 737 N N . ASP A 1 98 ? 18.926 -1.332 -10.530 1.00 89.38 98 ASP A N 1
ATOM 738 C CA . ASP A 1 98 ? 18.653 -0.022 -11.124 1.00 89.38 98 ASP A CA 1
ATOM 739 C C . ASP A 1 98 ? 17.514 -0.088 -12.156 1.00 89.38 98 ASP A C 1
ATOM 741 O O . ASP A 1 98 ? 16.733 0.852 -12.262 1.00 89.38 98 ASP A O 1
ATOM 745 N N . THR A 1 99 ? 17.327 -1.234 -12.824 1.00 89.81 99 THR A N 1
ATOM 746 C CA . THR A 1 99 ? 16.132 -1.500 -13.643 1.00 89.81 99 THR A CA 1
ATOM 747 C C . THR A 1 99 ? 14.879 -1.534 -12.776 1.00 89.81 99 THR A C 1
ATOM 749 O O . THR A 1 99 ? 13.866 -0.937 -13.129 1.00 89.81 99 THR A O 1
ATOM 752 N N . LEU A 1 100 ? 14.948 -2.200 -11.620 1.00 88.19 100 LEU A N 1
ATOM 753 C CA . LEU A 1 100 ? 13.850 -2.210 -10.662 1.00 88.19 100 LEU A CA 1
ATOM 754 C C . LEU A 1 100 ? 13.543 -0.796 -10.148 1.00 88.19 100 LEU A C 1
ATOM 756 O O . LEU A 1 100 ? 12.377 -0.414 -10.092 1.00 88.19 100 LEU A O 1
ATOM 760 N N . ARG A 1 101 ? 14.572 -0.004 -9.821 1.00 86.94 101 ARG A N 1
ATOM 761 C CA . ARG A 1 101 ? 14.397 1.389 -9.388 1.00 86.94 101 ARG A CA 1
ATOM 762 C C . ARG A 1 101 ? 13.668 2.216 -10.449 1.00 86.94 101 ARG A C 1
ATOM 764 O O . ARG A 1 101 ? 12.668 2.837 -10.118 1.00 86.94 101 ARG A O 1
ATOM 771 N N . ALA A 1 102 ? 14.091 2.139 -11.710 1.00 88.19 102 ALA A N 1
ATOM 772 C CA . ALA A 1 102 ? 13.441 2.855 -12.808 1.00 88.19 102 ALA A CA 1
ATOM 773 C C . ALA A 1 102 ? 11.961 2.457 -12.983 1.00 88.19 102 ALA A C 1
ATOM 775 O O . ALA A 1 102 ? 11.108 3.310 -13.216 1.00 88.19 102 ALA A O 1
ATOM 776 N N . ARG A 1 103 ? 11.627 1.168 -12.820 1.00 87.19 103 ARG A N 1
ATOM 777 C CA . ARG A 1 103 ? 10.229 0.696 -12.868 1.00 87.19 103 ARG A CA 1
ATOM 778 C C . ARG A 1 103 ? 9.387 1.248 -11.716 1.00 87.19 103 ARG A C 1
ATOM 780 O O . ARG A 1 103 ? 8.238 1.628 -11.926 1.00 87.19 103 ARG A O 1
ATOM 787 N N . LEU A 1 104 ? 9.954 1.308 -10.513 1.00 85.31 104 LEU A N 1
ATOM 788 C CA . LEU A 1 104 ? 9.283 1.862 -9.334 1.00 85.31 104 LEU A CA 1
ATOM 789 C C . LEU A 1 104 ? 9.122 3.380 -9.424 1.00 85.31 104 LEU A C 1
ATOM 791 O O . LEU A 1 104 ? 8.086 3.900 -9.025 1.00 85.31 104 LEU A O 1
ATOM 795 N N . GLU A 1 105 ? 10.109 4.083 -9.978 1.00 86.06 105 GLU A N 1
ATOM 796 C CA . GLU A 1 105 ? 9.991 5.509 -10.288 1.00 86.06 105 GLU A CA 1
ATOM 797 C C . GLU A 1 105 ? 8.871 5.732 -11.292 1.00 86.06 105 GLU A C 1
ATOM 799 O O . GLU A 1 105 ? 8.011 6.568 -11.043 1.00 86.06 105 GLU A O 1
ATOM 80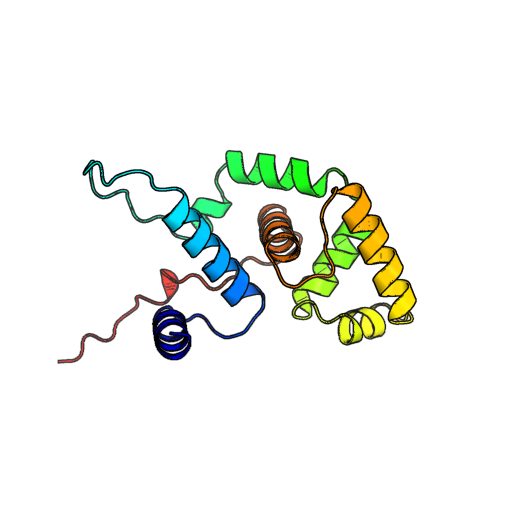4 N N . ALA A 1 106 ? 8.818 4.963 -12.382 1.00 84.69 106 ALA A N 1
ATOM 805 C CA . ALA A 1 106 ? 7.735 5.067 -13.356 1.00 84.69 106 ALA A CA 1
ATOM 806 C C . ALA A 1 106 ? 6.354 4.868 -12.704 1.00 84.69 106 ALA A C 1
ATOM 808 O O . ALA A 1 106 ? 5.455 5.667 -12.946 1.00 84.69 106 ALA A O 1
ATOM 809 N N . ALA A 1 107 ? 6.205 3.871 -11.822 1.00 83.38 107 ALA A N 1
ATOM 810 C CA . ALA A 1 107 ? 4.974 3.661 -11.054 1.00 83.38 107 ALA A CA 1
ATOM 811 C C . ALA A 1 107 ? 4.654 4.829 -10.100 1.00 83.38 107 ALA A C 1
ATOM 813 O O . ALA A 1 107 ? 3.504 5.248 -9.999 1.00 83.38 107 ALA A O 1
ATOM 814 N N . GLY A 1 108 ? 5.667 5.399 -9.440 1.00 82.44 108 GLY A N 1
ATOM 815 C CA . GLY A 1 108 ? 5.499 6.565 -8.572 1.00 82.44 108 GLY A CA 1
ATOM 816 C C . GLY A 1 108 ? 5.062 7.819 -9.333 1.00 82.44 108 GLY A C 1
ATOM 817 O O . GLY A 1 108 ? 4.170 8.538 -8.883 1.00 82.44 108 GLY A O 1
ATOM 818 N N . HIS A 1 109 ? 5.607 8.044 -10.532 1.00 81.69 109 HIS A N 1
ATOM 819 C CA . HIS A 1 109 ? 5.176 9.136 -11.409 1.00 81.69 109 HIS A CA 1
ATOM 820 C C . HIS A 1 109 ? 3.705 8.986 -11.820 1.00 81.69 109 HIS A C 1
ATOM 822 O O . HIS A 1 109 ? 2.980 9.977 -11.818 1.00 81.69 109 HIS A O 1
ATOM 828 N N . SER A 1 110 ? 3.236 7.763 -12.099 1.00 78.06 110 SER A N 1
ATOM 829 C CA . SER A 1 110 ? 1.819 7.488 -12.395 1.00 78.06 110 SER A CA 1
ATOM 830 C C . SER A 1 110 ? 0.879 7.846 -11.236 1.00 78.06 110 SER A C 1
ATOM 832 O O . SER A 1 110 ? -0.298 8.120 -11.457 1.00 78.06 110 SER A O 1
ATOM 834 N N . GLN A 1 111 ? 1.395 7.869 -10.006 1.00 73.06 111 GLN A N 1
ATOM 835 C CA . GLN A 1 111 ? 0.647 8.196 -8.790 1.00 73.06 111 GLN A CA 1
ATOM 836 C C . GLN A 1 111 ? 0.966 9.591 -8.230 1.00 73.06 111 GLN A C 1
ATOM 838 O O . GLN A 1 111 ? 0.443 9.948 -7.175 1.00 73.06 111 GLN A O 1
ATOM 843 N N . SER A 1 112 ? 1.819 10.378 -8.899 1.00 75.88 112 SER A N 1
ATOM 844 C CA . SER A 1 112 ? 2.353 11.654 -8.392 1.00 75.88 112 SER A CA 1
ATOM 845 C C . SER A 1 112 ? 2.945 11.547 -6.973 1.00 75.88 112 SER A C 1
ATOM 847 O O . SER A 1 112 ? 2.812 12.466 -6.164 1.00 75.88 112 SER A O 1
ATOM 849 N N . ARG A 1 113 ? 3.567 10.407 -6.638 1.00 72.38 113 ARG A N 1
ATOM 850 C CA . ARG A 1 113 ? 4.076 10.078 -5.294 1.00 72.38 113 ARG A CA 1
ATOM 851 C C . ARG A 1 113 ? 5.427 9.367 -5.377 1.00 72.38 113 ARG A C 1
ATOM 853 O O . ARG A 1 113 ? 5.656 8.560 -6.274 1.00 72.38 113 ARG A O 1
ATOM 860 N N . SER A 1 114 ? 6.317 9.616 -4.414 1.00 75.00 114 SER A N 1
ATOM 861 C CA . SER A 1 114 ? 7.555 8.833 -4.302 1.00 75.00 114 SER A CA 1
ATOM 862 C C . SER A 1 114 ? 7.255 7.473 -3.677 1.00 75.00 114 SER A C 1
ATOM 864 O O . SER A 1 114 ? 6.753 7.388 -2.558 1.00 75.00 114 SER A O 1
ATOM 866 N N . LEU A 1 115 ? 7.572 6.402 -4.406 1.00 74.69 115 LEU A N 1
ATOM 867 C CA . LEU A 1 115 ? 7.482 5.026 -3.908 1.00 74.69 115 LEU A CA 1
ATOM 868 C C . LEU A 1 115 ? 8.838 4.495 -3.435 1.00 74.69 115 LEU A C 1
ATOM 870 O O . LEU A 1 115 ? 8.911 3.385 -2.910 1.00 74.69 115 LEU A O 1
ATOM 874 N N . LEU A 1 116 ? 9.925 5.234 -3.651 1.00 71.56 116 LEU A N 1
ATOM 875 C CA . LEU A 1 116 ? 11.275 4.810 -3.278 1.00 71.56 116 LEU A CA 1
ATOM 876 C C . LEU A 1 116 ? 11.671 5.254 -1.875 1.00 71.56 116 LEU A C 1
ATOM 878 O O . LEU A 1 116 ? 12.452 4.554 -1.230 1.00 71.56 116 LEU A O 1
ATOM 882 N N . ASP A 1 117 ? 11.133 6.380 -1.417 1.00 70.94 117 ASP A N 1
ATOM 883 C CA . ASP A 1 117 ? 11.484 6.934 -0.119 1.00 70.94 117 ASP A CA 1
ATOM 884 C C . ASP A 1 117 ? 10.744 6.201 1.007 1.00 70.94 117 ASP A C 1
ATOM 886 O O . ASP A 1 117 ? 9.550 5.912 0.874 1.00 70.94 117 ASP A O 1
ATOM 890 N N . PRO A 1 118 ? 11.422 5.889 2.127 1.00 62.34 118 PRO A N 1
ATOM 891 C CA . PRO A 1 118 ? 10.746 5.402 3.320 1.00 62.34 118 PRO A CA 1
ATOM 892 C C . PRO A 1 118 ? 9.826 6.514 3.848 1.00 62.34 118 PRO A C 1
ATOM 894 O O . PRO A 1 118 ? 10.299 7.572 4.257 1.00 62.34 118 PRO A O 1
ATOM 897 N N . GLY A 1 119 ? 8.511 6.295 3.803 1.00 66.81 119 GLY A N 1
ATOM 898 C CA . GLY A 1 119 ? 7.511 7.295 4.177 1.00 66.81 119 GLY A CA 1
ATOM 899 C C . GLY A 1 119 ? 6.082 6.859 3.851 1.00 66.81 119 GLY A C 1
ATOM 900 O O . GLY A 1 119 ? 5.834 5.690 3.557 1.00 66.81 119 GLY A O 1
ATOM 901 N N . SER A 1 120 ? 5.148 7.812 3.867 1.00 68.19 120 SER A N 1
ATOM 902 C CA . SER A 1 120 ? 3.709 7.553 3.695 1.00 68.19 120 SER A CA 1
ATOM 903 C C . SER A 1 120 ? 3.346 6.917 2.349 1.00 68.19 120 SER A C 1
ATOM 905 O O . SER A 1 120 ? 2.398 6.145 2.273 1.00 68.19 120 SER A O 1
ATOM 907 N N . GLY A 1 121 ? 4.123 7.166 1.287 1.00 78.69 121 GLY A N 1
ATOM 908 C CA . GLY A 1 121 ? 3.882 6.599 -0.046 1.00 78.69 121 GLY A CA 1
ATOM 909 C C . GLY A 1 121 ? 3.806 5.062 -0.043 1.00 78.69 121 GLY A C 1
ATOM 910 O O . GLY A 1 121 ? 2.758 4.507 -0.372 1.00 78.69 121 GLY A O 1
ATOM 911 N N . PRO A 1 122 ? 4.879 4.351 0.350 1.00 82.38 122 PRO A N 1
ATOM 912 C CA . PRO A 1 122 ? 4.855 2.896 0.517 1.00 82.38 122 PRO A CA 1
ATOM 913 C C . PRO A 1 122 ? 3.820 2.367 1.522 1.00 82.38 122 PRO A C 1
ATOM 915 O O . PRO A 1 122 ? 3.291 1.278 1.307 1.00 82.38 122 PRO A O 1
ATOM 918 N N . HIS A 1 123 ? 3.519 3.107 2.596 1.00 86.38 123 HIS A N 1
ATOM 919 C CA . HIS A 1 123 ? 2.527 2.696 3.599 1.00 86.38 123 HIS A CA 1
ATOM 920 C C . HIS A 1 123 ? 1.101 2.720 3.030 1.00 86.38 123 HIS A C 1
ATOM 922 O O . HIS A 1 123 ? 0.367 1.742 3.158 1.00 86.38 123 HIS A O 1
ATOM 928 N N . ASP A 1 124 ? 0.735 3.789 2.322 1.00 86.25 124 ASP A N 1
ATOM 929 C CA . ASP A 1 124 ? -0.559 3.915 1.646 1.00 86.25 124 ASP A CA 1
ATOM 930 C C . ASP A 1 124 ? -0.757 2.797 0.614 1.00 86.25 124 ASP A C 1
ATOM 932 O O . ASP A 1 124 ? -1.818 2.175 0.547 1.00 86.25 124 ASP A O 1
ATOM 936 N N . VAL A 1 125 ? 0.283 2.492 -0.174 1.00 88.25 125 VAL A N 1
ATOM 937 C CA . VAL A 1 125 ? 0.231 1.391 -1.149 1.00 88.25 125 VAL A CA 1
ATOM 938 C C . VAL A 1 125 ? 0.081 0.041 -0.444 1.00 88.25 125 VAL A C 1
ATOM 940 O O . VAL A 1 125 ? -0.696 -0.791 -0.905 1.00 88.25 125 VAL A O 1
ATOM 943 N N . LEU A 1 126 ? 0.773 -0.180 0.680 1.00 89.75 126 LEU A N 1
ATOM 944 C CA . LEU A 1 126 ? 0.623 -1.400 1.478 1.00 89.75 126 LEU A CA 1
ATOM 945 C C . LEU A 1 126 ? -0.833 -1.596 1.924 1.00 89.75 126 LEU A C 1
ATOM 947 O O . LEU A 1 126 ? -1.396 -2.667 1.690 1.00 89.75 126 LEU A O 1
ATOM 951 N N . PHE A 1 127 ? -1.464 -0.568 2.502 1.00 89.00 127 PHE A N 1
ATOM 952 C CA . PHE A 1 127 ? -2.870 -0.644 2.909 1.00 89.00 127 PHE A CA 1
ATOM 953 C C . PHE A 1 127 ? -3.797 -0.888 1.716 1.00 89.00 127 PHE A C 1
ATOM 955 O O . PHE A 1 127 ? -4.649 -1.772 1.782 1.00 89.00 127 PHE A O 1
ATOM 962 N N . ALA A 1 128 ? -3.603 -0.179 0.601 1.00 90.94 128 ALA A N 1
ATOM 963 C CA . ALA A 1 128 ? -4.433 -0.350 -0.588 1.00 90.94 128 ALA A CA 1
ATOM 964 C C . ALA A 1 128 ? -4.334 -1.769 -1.180 1.00 90.94 128 ALA A C 1
ATOM 966 O O . ALA A 1 128 ? -5.352 -2.362 -1.540 1.00 90.94 128 ALA A O 1
ATOM 967 N N . LEU A 1 129 ? -3.132 -2.351 -1.236 1.00 91.25 129 LEU A N 1
ATOM 968 C CA . LEU A 1 129 ? -2.930 -3.722 -1.715 1.00 91.25 129 LEU A CA 1
ATOM 969 C C . LEU A 1 129 ? -3.580 -4.763 -0.801 1.00 91.25 129 LEU A C 1
ATOM 971 O O . LEU A 1 129 ? -4.109 -5.756 -1.297 1.00 91.25 129 LEU A O 1
ATOM 975 N N . ILE A 1 130 ? -3.568 -4.540 0.513 1.00 91.50 130 ILE A N 1
ATOM 976 C CA . ILE A 1 130 ? -4.233 -5.425 1.477 1.00 91.50 130 ILE A CA 1
ATOM 977 C C . ILE A 1 130 ? -5.753 -5.328 1.346 1.00 91.50 130 ILE A C 1
ATOM 979 O O . ILE A 1 130 ? -6.426 -6.353 1.270 1.00 91.50 130 ILE A O 1
ATOM 983 N N . VAL A 1 131 ? -6.295 -4.112 1.246 1.00 92.25 131 VAL A N 1
ATOM 984 C CA . VAL A 1 131 ? -7.734 -3.865 1.050 1.00 92.25 131 VAL A CA 1
ATOM 985 C C . VAL A 1 131 ? -8.234 -4.513 -0.242 1.00 92.25 131 VAL A C 1
ATOM 987 O O . VAL A 1 131 ? -9.300 -5.122 -0.255 1.00 92.25 131 VAL A O 1
ATOM 990 N N . LYS A 1 132 ? -7.452 -4.446 -1.327 1.00 92.69 132 LYS A N 1
ATOM 991 C CA . LYS A 1 132 ? -7.792 -5.095 -2.604 1.00 92.69 132 LYS A CA 1
ATOM 992 C C . LYS A 1 132 ? -7.426 -6.584 -2.671 1.00 92.69 132 LYS A C 1
ATOM 994 O O . LYS A 1 132 ? -7.670 -7.212 -3.696 1.00 92.69 132 LYS A O 1
ATOM 999 N N . GLY A 1 133 ? -6.877 -7.162 -1.601 1.00 89.56 133 GLY A N 1
ATOM 1000 C CA . GLY A 1 133 ? -6.580 -8.593 -1.508 1.00 89.56 133 GLY A CA 1
ATOM 1001 C C . GLY A 1 133 ? -5.350 -9.061 -2.292 1.00 89.56 133 GLY A C 1
ATOM 1002 O O . GLY A 1 133 ? -5.149 -10.264 -2.437 1.00 89.56 133 GLY A O 1
ATOM 1003 N N . HIS A 1 134 ? -4.507 -8.144 -2.773 1.00 89.75 134 HIS A N 1
ATOM 1004 C CA . HIS A 1 134 ? -3.215 -8.477 -3.388 1.00 89.75 134 HIS A CA 1
ATOM 1005 C C . HIS A 1 134 ? -2.170 -8.903 -2.350 1.00 89.75 134 HIS A C 1
ATOM 1007 O O . HIS A 1 134 ? -1.214 -9.600 -2.684 1.00 89.75 134 HIS A O 1
ATOM 1013 N N . LEU A 1 135 ? -2.355 -8.494 -1.093 1.00 88.25 135 LEU A N 1
ATOM 1014 C CA . LEU A 1 135 ? -1.530 -8.888 0.042 1.00 88.25 135 LEU A CA 1
ATOM 1015 C C . LEU A 1 135 ? -2.403 -9.412 1.187 1.00 88.25 135 LEU A C 1
ATOM 1017 O O . LEU A 1 135 ? -3.510 -8.912 1.396 1.00 88.25 135 LEU A O 1
ATOM 1021 N N . PRO A 1 136 ? -1.930 -10.411 1.953 1.00 86.44 136 PRO A N 1
ATOM 1022 C CA . PRO A 1 136 ? -2.703 -10.937 3.062 1.00 86.44 136 PRO A CA 1
ATOM 1023 C C . PRO A 1 136 ? -2.728 -9.947 4.233 1.00 86.44 136 PRO A C 1
ATOM 1025 O O . PRO A 1 136 ? -1.700 -9.399 4.630 1.00 86.44 136 PRO A O 1
ATOM 1028 N N . LEU A 1 137 ? -3.902 -9.790 4.852 1.00 84.62 137 LEU A N 1
ATOM 1029 C CA . LEU A 1 137 ? -4.097 -8.940 6.036 1.00 84.62 137 LEU A CA 1
ATOM 1030 C C . LEU A 1 137 ? -3.213 -9.351 7.227 1.00 84.62 137 LEU A C 1
ATOM 1032 O O . LEU A 1 137 ? -2.925 -8.525 8.083 1.00 84.62 137 LEU A O 1
ATOM 1036 N N . SER A 1 138 ? -2.751 -10.605 7.276 1.00 83.69 138 SER A N 1
ATOM 1037 C CA . SER A 1 138 ? -1.839 -11.105 8.313 1.00 83.69 138 SER A CA 1
ATOM 1038 C C . SER A 1 138 ? -0.468 -10.425 8.326 1.00 83.69 138 SER A C 1
ATOM 1040 O O . SER A 1 138 ? 0.284 -10.637 9.270 1.00 83.69 138 SER A O 1
ATOM 1042 N N . LEU A 1 139 ? -0.123 -9.657 7.285 1.00 82.81 139 LEU A N 1
ATOM 1043 C CA . LEU A 1 139 ? 1.087 -8.836 7.279 1.00 82.81 139 LEU A CA 1
ATOM 1044 C C . LEU A 1 139 ? 0.966 -7.618 8.193 1.00 82.81 139 LEU A C 1
ATOM 1046 O O . LEU A 1 139 ? 1.990 -7.124 8.644 1.00 82.81 139 LEU A O 1
ATOM 1050 N N . LEU A 1 140 ? -0.249 -7.126 8.463 1.00 82.94 140 LEU A N 1
ATOM 1051 C CA . LEU A 1 140 ? -0.437 -5.984 9.351 1.00 82.94 140 LEU A CA 1
ATOM 1052 C C . LEU A 1 140 ? -0.551 -6.454 10.802 1.00 82.94 140 LEU A C 1
ATOM 1054 O O . LEU A 1 140 ? -1.423 -7.278 11.103 1.00 82.94 140 LEU A O 1
ATOM 1058 N N . PRO A 1 141 ? 0.269 -5.911 11.717 1.00 79.56 141 PRO A N 1
ATOM 1059 C CA . PRO A 1 141 ? 0.038 -6.109 13.136 1.00 79.56 141 PRO A CA 1
ATOM 1060 C C . PRO A 1 141 ? -1.279 -5.428 13.522 1.00 79.56 141 PRO A C 1
ATOM 1062 O O . PRO A 1 141 ? -1.532 -4.277 13.165 1.00 79.56 141 PRO A O 1
ATOM 1065 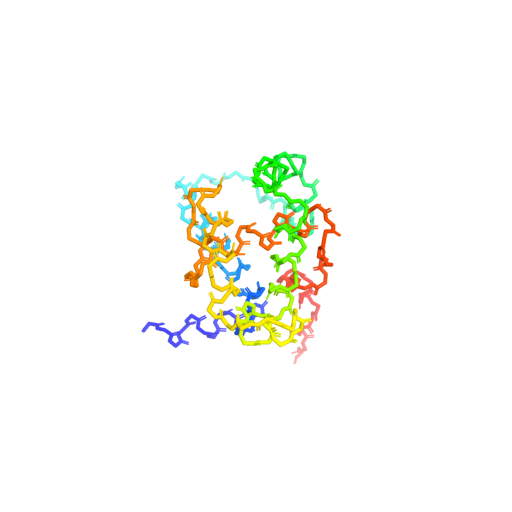N N . ASP A 1 142 ? -2.131 -6.143 14.257 1.00 74.81 142 ASP A N 1
ATOM 1066 C CA . ASP A 1 142 ? -3.321 -5.551 14.862 1.00 74.81 142 ASP A CA 1
ATOM 1067 C C . ASP A 1 142 ? -3.023 -5.264 16.342 1.00 74.81 142 ASP A C 1
ATOM 1069 O O . ASP A 1 142 ? -2.976 -6.204 17.146 1.00 74.81 142 ASP A O 1
ATOM 1073 N N . PRO A 1 143 ? -2.822 -3.991 16.730 1.00 67.44 143 PRO A N 1
ATOM 1074 C CA . PRO A 1 143 ? -2.486 -3.631 18.107 1.00 67.44 143 PRO A CA 1
ATOM 1075 C C . PRO A 1 143 ? -3.623 -3.938 19.093 1.00 67.44 143 PRO A C 1
ATOM 1077 O O . PRO A 1 143 ? -3.414 -3.948 20.304 1.00 67.44 143 PRO A O 1
ATOM 1080 N N . LEU A 1 144 ? -4.838 -4.200 18.601 1.00 67.94 144 LEU A N 1
ATOM 1081 C CA . LEU A 1 144 ? -5.973 -4.604 19.427 1.00 67.94 144 LEU A CA 1
ATOM 1082 C C . LEU A 1 144 ? -6.093 -6.129 19.543 1.00 67.94 144 LEU A C 1
ATOM 1084 O O . LEU A 1 144 ? -6.750 -6.613 20.464 1.00 67.94 144 LEU A O 1
ATOM 1088 N N . ALA A 1 145 ? -5.415 -6.897 18.682 1.00 62.22 145 ALA A N 1
ATOM 1089 C CA . ALA A 1 145 ? -5.354 -8.355 18.784 1.00 62.22 145 ALA A CA 1
ATOM 1090 C C . ALA A 1 145 ? -4.390 -8.838 19.882 1.00 62.22 145 ALA A C 1
ATOM 1092 O O . ALA A 1 145 ? -4.569 -9.929 20.416 1.00 62.22 145 ALA A O 1
ATOM 1093 N N . THR A 1 146 ? -3.396 -8.030 20.264 1.00 52.91 146 THR A N 1
ATOM 1094 C CA . THR A 1 146 ? -2.429 -8.342 21.335 1.00 52.91 146 THR A CA 1
ATOM 1095 C C . THR A 1 146 ? -2.968 -8.097 22.745 1.00 52.91 146 THR A C 1
ATOM 1097 O O . THR A 1 146 ? -2.312 -8.461 23.720 1.00 52.91 146 THR A O 1
ATOM 1100 N N . THR A 1 147 ? -4.192 -7.575 22.901 1.00 47.53 147 THR A N 1
ATOM 1101 C CA . THR A 1 147 ? -4.805 -7.352 24.225 1.00 47.53 147 THR A CA 1
ATOM 1102 C C . THR A 1 147 ? -5.455 -8.629 24.782 1.00 47.53 147 THR A C 1
ATOM 1104 O O . THR A 1 147 ? -6.587 -8.625 25.259 1.00 47.53 147 THR A O 1
ATOM 1107 N N . THR A 1 148 ? -4.728 -9.746 24.754 1.00 39.81 148 THR A N 1
ATOM 1108 C CA . THR A 1 148 ? -5.037 -10.931 25.566 1.00 39.81 148 THR A CA 1
ATOM 1109 C C . THR A 1 148 ? -3.994 -11.063 26.673 1.00 39.81 148 THR A C 1
ATOM 1111 O O . THR A 1 148 ? -2.961 -11.694 26.508 1.00 39.81 148 THR A O 1
ATOM 1114 N N . VAL A 1 149 ? -4.334 -10.460 27.815 1.00 46.59 149 VAL A N 1
ATOM 1115 C CA . VAL A 1 149 ? -3.975 -10.871 29.183 1.00 46.59 149 VAL A CA 1
ATOM 1116 C C . VAL A 1 149 ? -2.479 -10.904 29.548 1.00 46.59 149 VAL A C 1
ATOM 1118 O O . VAL A 1 149 ? -1.793 -11.909 29.394 1.00 46.59 149 VAL A O 1
ATOM 1121 N N . HIS A 1 150 ? -2.042 -9.876 30.281 1.00 35.03 150 HIS A N 1
ATOM 1122 C CA . HIS A 1 150 ? -1.230 -10.105 31.480 1.00 35.03 150 HIS A CA 1
ATOM 1123 C C . HIS A 1 150 ? -1.875 -9.389 32.672 1.00 35.03 150 HIS A C 1
ATOM 1125 O O . HIS A 1 150 ? -1.437 -8.336 33.126 1.00 35.03 150 HIS A O 1
ATOM 1131 N N . THR A 1 151 ? -2.979 -9.962 33.151 1.00 45.22 151 THR A N 1
ATOM 1132 C CA . THR A 1 151 ? -3.409 -9.795 34.540 1.00 45.22 151 THR A CA 1
ATOM 1133 C C . THR A 1 151 ? -2.966 -11.055 35.276 1.00 45.22 151 THR A C 1
ATOM 1135 O O . THR A 1 151 ? -3.612 -12.093 35.179 1.00 45.22 151 THR A O 1
ATOM 1138 N N . ALA A 1 152 ? -1.832 -10.969 35.958 1.00 38.41 152 ALA A N 1
ATOM 1139 C CA . ALA A 1 152 ? -1.428 -11.868 37.035 1.00 38.41 152 ALA A CA 1
ATOM 1140 C C . ALA A 1 152 ? -0.957 -10.926 38.155 1.00 38.41 152 ALA A C 1
ATOM 1142 O O . ALA A 1 152 ? -0.035 -10.145 37.935 1.00 38.41 152 ALA A O 1
ATOM 1143 N N . ALA A 1 153 ? -1.838 -10.660 39.121 1.00 39.78 153 ALA A N 1
ATOM 1144 C CA . ALA A 1 153 ? -1.988 -11.391 40.385 1.00 39.78 153 ALA A CA 1
ATOM 1145 C C . ALA A 1 153 ? -0.949 -10.924 41.410 1.00 39.78 153 ALA A C 1
ATOM 1147 O O . ALA A 1 153 ? 0.254 -11.169 41.187 1.00 39.78 153 ALA A O 1
#

Foldseek 3Di:
DVVVVQVVLVVLVADPFLQSVLVVQVVVVVVVPDDDPPDDPDPDDDWPVRVLQDVVNLVVLCVQCVLDDPVLLLLLLLCVVVSVDLVVSCVVVVHDSVVSVVSQVVVCVSRVHRPNDSDNNSSSSVSSCCSVPVYPPVSHDTSVVPPDDDPDD